Protein AF-A0A554VN45-F1 (afdb_monomer_lite)

Sequence (112 aa):
MYLLPKFRLEEEGQYYQRWSGYSSSFYGYGWRVHNFVDTQTNEPTTIVHHGGSVNNYRSEIAIFPEEDLGICVLFNSQNSLARTCIPDLHKIIQGIMKTPVEKDLKESLVLL

Organism: NCBI:txid2047982

InterPro domains:
  IPR001466 Beta-lactamase-related [PF00144] (24-81)
  IPR012338 Beta-lactamase/transpeptidase-like [G3DSA:3.40.710.10] (4-98)
  IPR012338 Beta-lactamase/transpeptidase-like [SSF56601] (14-89)

Structure (mmCIF, N/CA/C/O backbone):
data_AF-A0A554VN45-F1
#
_entry.id   AF-A0A554VN45-F1
#
loop_
_atom_site.group_PDB
_atom_site.id
_atom_site.type_symbol
_atom_site.label_atom_id
_atom_site.label_alt_id
_atom_site.label_comp_id
_atom_site.label_asym_id
_atom_site.label_entity_id
_atom_site.label_seq_id
_atom_site.pdbx_PDB_ins_code
_atom_site.Cartn_x
_atom_site.Cartn_y
_atom_site.Cartn_z
_atom_site.occupancy
_atom_site.B_iso_or_equiv
_atom_site.auth_seq_id
_atom_site.auth_comp_id
_atom_site.auth_asym_id
_atom_site.auth_atom_id
_atom_site.pdbx_PDB_model_num
ATOM 1 N N . MET A 1 1 ? -3.909 -7.846 11.808 1.00 56.28 1 MET A N 1
ATOM 2 C CA . MET A 1 1 ? -2.833 -8.817 11.481 1.00 56.28 1 MET A CA 1
ATOM 3 C C . MET A 1 1 ? -1.596 -8.497 12.320 1.00 56.28 1 MET A C 1
ATOM 5 O O . MET A 1 1 ? -1.000 -7.446 12.128 1.00 56.28 1 MET A O 1
ATOM 9 N N . TYR A 1 2 ? -1.236 -9.342 13.294 1.00 62.53 2 TYR A N 1
ATOM 10 C CA . TYR A 1 2 ? -0.099 -9.091 14.196 1.00 62.53 2 TYR A CA 1
ATOM 11 C C . TYR A 1 2 ? 1.173 -9.759 13.660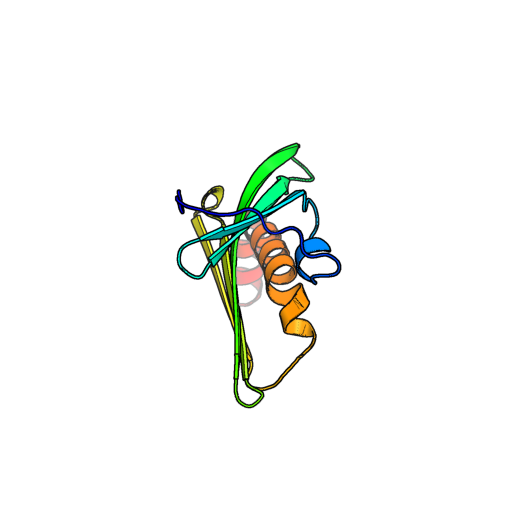 1.00 62.53 2 TYR A C 1
ATOM 13 O O . TYR A 1 2 ? 1.447 -10.917 13.951 1.00 62.53 2 TYR A O 1
ATOM 21 N N . LEU A 1 3 ? 1.954 -9.030 12.862 1.00 76.00 3 LEU A N 1
ATOM 22 C CA . LEU A 1 3 ? 3.261 -9.487 12.379 1.00 76.00 3 LEU A CA 1
ATOM 23 C C . LEU A 1 3 ? 4.335 -9.275 13.459 1.00 76.00 3 LEU A C 1
ATOM 25 O O . LEU A 1 3 ? 5.140 -8.355 13.357 1.00 76.00 3 LEU A O 1
ATOM 29 N N . LEU A 1 4 ? 4.310 -10.078 14.526 1.00 78.06 4 LEU A N 1
ATOM 30 C CA . LEU A 1 4 ? 5.330 -10.072 15.582 1.00 78.06 4 LEU A CA 1
ATOM 31 C C . LEU A 1 4 ? 6.181 -11.350 15.523 1.00 78.06 4 LEU A C 1
ATOM 33 O O . LEU A 1 4 ? 5.600 -12.425 15.396 1.00 78.06 4 LEU A O 1
ATOM 37 N N . PRO A 1 5 ? 7.518 -11.263 15.665 1.00 81.44 5 PRO A N 1
ATOM 38 C CA . PRO A 1 5 ? 8.297 -10.056 15.939 1.00 81.44 5 PRO A CA 1
ATOM 39 C C . PRO A 1 5 ? 8.439 -9.145 14.707 1.00 81.44 5 PRO A C 1
ATOM 41 O O . PRO A 1 5 ? 8.503 -9.609 13.570 1.00 81.44 5 PRO A O 1
ATOM 44 N N . LYS A 1 6 ? 8.520 -7.833 14.956 1.00 84.94 6 LYS A N 1
ATOM 45 C CA . LYS A 1 6 ? 8.868 -6.811 13.961 1.00 84.94 6 LYS A CA 1
ATOM 46 C C . LYS A 1 6 ? 9.880 -5.838 14.544 1.00 84.94 6 LYS A C 1
ATOM 48 O O . LYS A 1 6 ? 9.793 -5.506 15.725 1.00 84.94 6 LYS A O 1
ATOM 53 N N . PHE A 1 7 ? 10.805 -5.362 13.723 1.00 92.06 7 PHE A N 1
ATOM 54 C CA . PHE A 1 7 ? 11.765 -4.326 14.108 1.00 92.06 7 PHE A CA 1
ATOM 55 C C . PHE A 1 7 ? 11.394 -2.997 13.458 1.00 92.06 7 PHE A C 1
ATOM 57 O O . PHE A 1 7 ? 10.803 -2.974 12.379 1.00 92.06 7 PHE A O 1
ATOM 64 N N . ARG A 1 8 ? 11.687 -1.885 14.134 1.00 93.56 8 ARG A N 1
ATOM 65 C CA . ARG A 1 8 ? 11.420 -0.544 13.602 1.00 93.56 8 ARG A CA 1
ATOM 66 C C . ARG A 1 8 ? 12.393 -0.236 12.464 1.00 93.56 8 ARG A C 1
ATOM 68 O O . ARG A 1 8 ? 13.566 -0.580 12.544 1.00 93.56 8 ARG A O 1
ATOM 75 N N . LEU A 1 9 ? 11.886 0.414 11.421 1.00 90.94 9 LEU A N 1
ATOM 76 C CA . LEU A 1 9 ? 12.693 0.965 10.340 1.00 90.94 9 LEU A CA 1
ATOM 77 C C . LEU A 1 9 ? 12.970 2.442 10.630 1.00 90.94 9 LEU A C 1
ATOM 79 O O . LEU A 1 9 ? 12.031 3.205 10.855 1.00 90.94 9 LEU A O 1
ATOM 83 N N . GLU A 1 10 ? 14.244 2.826 10.600 1.00 90.25 10 GLU A N 1
ATOM 84 C CA . GLU A 1 10 ? 14.715 4.204 10.829 1.00 90.25 10 GLU A CA 1
ATOM 85 C C . GLU A 1 10 ? 15.196 4.887 9.537 1.00 90.25 10 GLU A C 1
ATOM 87 O O . GLU A 1 10 ? 15.791 5.956 9.571 1.00 90.25 10 GLU A O 1
ATOM 92 N N . GLU A 1 11 ? 14.954 4.270 8.379 1.00 86.88 11 GLU A N 1
ATOM 93 C CA . GLU A 1 11 ? 15.327 4.836 7.081 1.00 86.88 11 GLU A CA 1
ATOM 94 C C . GLU A 1 11 ? 14.569 6.138 6.796 1.00 86.88 11 GLU A C 1
ATOM 96 O O . GLU A 1 11 ? 13.390 6.258 7.125 1.00 86.88 11 GLU A O 1
ATOM 101 N N . GLU A 1 12 ? 15.205 7.073 6.093 1.00 83.50 12 GLU A N 1
ATOM 102 C CA . GLU A 1 12 ? 14.593 8.325 5.639 1.00 83.50 12 GLU A CA 1
ATOM 103 C C . GLU A 1 12 ? 14.466 8.373 4.110 1.00 83.50 12 GLU A C 1
ATOM 105 O O . GLU A 1 12 ? 15.162 7.678 3.369 1.00 83.50 12 GLU A O 1
ATOM 110 N N . GLY A 1 13 ? 13.558 9.215 3.615 1.00 86.88 13 GLY A N 1
ATOM 111 C CA . GLY A 1 13 ? 13.420 9.511 2.188 1.00 86.88 13 GLY A CA 1
ATOM 112 C C . GLY A 1 13 ? 12.667 8.453 1.378 1.00 86.88 13 GLY A C 1
ATOM 113 O O . GLY A 1 13 ? 12.490 8.629 0.165 1.00 86.88 13 GLY A O 1
ATOM 114 N N . GLN A 1 14 ? 12.156 7.405 2.024 1.00 91.38 14 GLN A N 1
ATOM 115 C CA . GLN A 1 14 ? 11.392 6.347 1.367 1.00 91.38 14 GLN A CA 1
ATOM 116 C C . GLN A 1 14 ? 10.059 6.877 0.821 1.00 91.38 14 GLN A C 1
ATOM 118 O O . GLN A 1 14 ? 9.428 7.764 1.394 1.00 91.38 14 GLN A O 1
ATOM 123 N N . TYR A 1 15 ? 9.617 6.374 -0.334 1.00 91.75 15 TYR A N 1
ATOM 124 C CA . TYR A 1 15 ? 8.447 6.941 -1.021 1.00 91.75 15 TYR A CA 1
ATOM 125 C C . TYR A 1 15 ? 7.150 6.790 -0.211 1.00 91.75 15 TYR A C 1
ATOM 127 O O . TYR A 1 15 ? 6.358 7.727 -0.189 1.00 91.75 15 TYR A O 1
ATOM 135 N N . TYR A 1 16 ? 6.974 5.678 0.511 1.00 88.25 16 TYR A N 1
ATOM 136 C CA . TYR A 1 16 ? 5.796 5.427 1.349 1.00 88.25 16 TYR A CA 1
ATOM 137 C C . TYR A 1 16 ? 5.687 6.388 2.539 1.00 88.25 16 TYR A C 1
ATOM 139 O O . TYR A 1 16 ? 4.602 6.597 3.064 1.00 88.25 16 TYR A O 1
ATOM 147 N N . GLN A 1 17 ? 6.785 7.038 2.938 1.00 92.50 17 GLN A N 1
A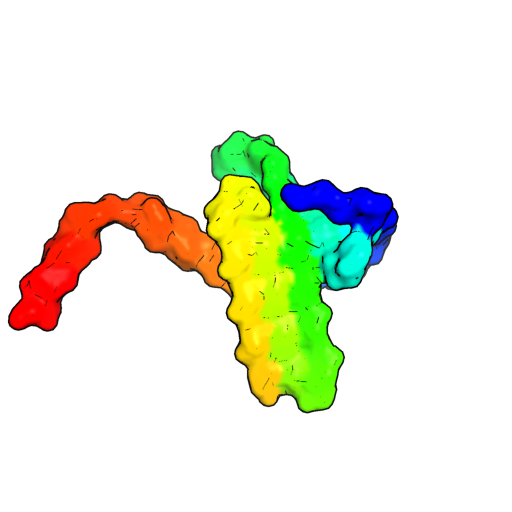TOM 148 C CA . GLN A 1 17 ? 6.765 8.060 3.994 1.00 92.50 17 GLN A CA 1
ATOM 149 C C . GLN A 1 17 ? 6.051 9.338 3.549 1.00 92.50 17 GLN A C 1
ATOM 151 O O . GLN A 1 17 ? 5.704 10.175 4.373 1.00 92.50 17 GLN A O 1
ATOM 156 N N . ARG A 1 18 ? 5.846 9.499 2.236 1.00 92.94 18 ARG A N 1
ATOM 157 C CA . ARG A 1 18 ? 5.099 10.613 1.643 1.00 92.94 18 ARG A CA 1
ATOM 158 C C . ARG A 1 18 ? 3.605 10.310 1.526 1.00 92.94 18 ARG A C 1
ATOM 160 O O . ARG A 1 18 ? 2.855 11.170 1.074 1.00 92.94 18 ARG A O 1
ATOM 167 N N . TRP A 1 19 ? 3.171 9.098 1.871 1.00 93.31 19 TRP A N 1
ATOM 168 C CA . TRP A 1 19 ? 1.753 8.765 1.901 1.00 93.31 19 TRP A CA 1
ATOM 169 C C . TRP A 1 19 ? 1.080 9.506 3.062 1.00 93.31 19 TRP A C 1
ATOM 171 O O . TRP A 1 19 ? 1.669 9.689 4.129 1.00 93.31 19 TRP A O 1
ATOM 181 N N . SER A 1 20 ? -0.144 9.982 2.834 1.00 91.75 20 SER A N 1
ATOM 182 C CA . SER A 1 20 ? -0.859 10.818 3.801 1.00 91.75 20 SER A CA 1
ATOM 183 C C . SER A 1 20 ? -1.098 10.070 5.113 1.00 91.75 20 SER A C 1
ATOM 185 O O . SER A 1 20 ? -1.478 8.904 5.091 1.00 91.75 20 SER A O 1
ATOM 187 N N . GLY A 1 21 ? -0.863 10.739 6.243 1.00 92.25 21 GLY A N 1
ATOM 188 C CA . GLY A 1 21 ? -1.037 10.156 7.575 1.00 92.25 21 GLY A CA 1
ATOM 189 C C . GLY A 1 21 ? 0.131 9.297 8.063 1.00 92.25 21 GLY A C 1
ATOM 190 O O . GLY A 1 21 ? 0.016 8.690 9.123 1.00 92.25 21 GLY A O 1
ATOM 191 N N . TYR A 1 22 ? 1.242 9.204 7.320 1.00 94.81 22 TYR A N 1
ATOM 192 C CA . TYR A 1 22 ? 2.389 8.382 7.713 1.00 94.81 22 TYR A CA 1
ATOM 193 C C . TYR A 1 22 ? 2.921 8.750 9.107 1.00 94.81 22 TYR A C 1
ATOM 195 O O . TYR A 1 22 ? 3.191 9.918 9.385 1.00 94.81 22 TYR A O 1
ATOM 203 N N . SER A 1 23 ? 3.129 7.742 9.960 1.00 94.25 23 SER A N 1
ATOM 204 C CA . SER A 1 23 ? 3.707 7.918 11.298 1.00 94.25 23 SER A CA 1
ATOM 205 C C . SER A 1 23 ? 5.014 7.145 11.478 1.00 94.25 23 SER A C 1
ATOM 207 O O . SER A 1 23 ? 6.043 7.720 11.829 1.00 94.25 23 SER A O 1
ATOM 209 N N . SER A 1 24 ? 5.001 5.827 11.267 1.00 94.31 24 SER A N 1
ATOM 210 C CA . SER A 1 24 ? 6.187 4.987 11.479 1.00 94.31 24 SER A CA 1
ATOM 211 C C . SER A 1 24 ? 6.127 3.695 10.675 1.00 94.31 24 SER A C 1
ATOM 213 O O . SER A 1 24 ? 5.060 3.271 10.241 1.00 94.31 24 SER A O 1
ATOM 215 N N . SER A 1 25 ? 7.282 3.055 10.484 1.00 95.00 25 SER A N 1
ATOM 216 C CA . SER A 1 25 ? 7.391 1.786 9.762 1.00 95.00 25 SER A CA 1
ATOM 217 C C . SER A 1 25 ? 8.138 0.740 10.571 1.00 95.00 25 SER A C 1
ATOM 219 O O . SER A 1 25 ? 9.073 1.041 11.312 1.00 95.00 25 SER A O 1
ATOM 221 N N . PHE A 1 26 ? 7.752 -0.508 10.367 1.00 95.31 26 PHE A N 1
ATOM 222 C CA . PHE A 1 26 ? 8.397 -1.687 10.916 1.00 95.31 26 PHE A CA 1
ATOM 223 C C . PHE A 1 26 ? 8.572 -2.727 9.812 1.00 95.31 26 PHE A C 1
ATOM 225 O O . PHE A 1 26 ? 7.931 -2.635 8.768 1.00 95.31 26 PHE A O 1
ATOM 232 N N . TYR A 1 27 ? 9.402 -3.735 10.049 1.00 94.44 27 TYR A N 1
ATOM 233 C CA . TYR A 1 27 ? 9.548 -4.876 9.156 1.00 94.44 27 TYR A CA 1
ATOM 234 C C . TYR A 1 27 ? 9.412 -6.188 9.922 1.00 94.44 27 TYR A C 1
ATOM 236 O O . TYR A 1 27 ? 9.980 -6.341 11.005 1.00 94.44 27 TYR A O 1
ATOM 244 N N . GLY A 1 28 ? 8.658 -7.131 9.360 1.00 93.31 28 GLY A N 1
ATOM 245 C CA . GLY A 1 28 ? 8.431 -8.451 9.944 1.00 93.31 28 GLY A CA 1
ATOM 246 C C . GLY A 1 28 ? 7.981 -9.456 8.886 1.00 93.31 28 GLY A C 1
ATOM 247 O O . GLY A 1 28 ? 7.157 -9.130 8.038 1.00 93.31 28 GLY A O 1
ATOM 248 N N . TYR A 1 29 ? 8.545 -10.668 8.916 1.00 92.62 29 TYR A N 1
ATOM 249 C CA . TYR A 1 29 ? 8.198 -11.789 8.023 1.00 92.62 29 TYR A CA 1
ATOM 250 C C . TYR A 1 29 ? 8.095 -11.449 6.523 1.00 92.62 29 TYR A C 1
ATOM 252 O O . TYR A 1 29 ? 7.237 -11.976 5.822 1.00 92.62 29 TYR A O 1
ATOM 260 N N . GLY A 1 30 ? 8.964 -10.570 6.016 1.00 92.69 30 GLY A N 1
ATOM 261 C CA . GLY A 1 30 ? 8.942 -10.192 4.599 1.00 92.69 30 GLY A CA 1
ATOM 262 C C . GLY A 1 30 ? 7.952 -9.079 4.251 1.00 92.69 30 GLY A C 1
ATOM 263 O O . GLY A 1 30 ? 7.671 -8.881 3.079 1.00 92.69 30 GLY A O 1
ATOM 264 N N . TRP A 1 31 ? 7.426 -8.355 5.240 1.00 95.69 31 TRP A N 1
ATOM 265 C CA . TRP A 1 31 ? 6.480 -7.259 5.048 1.00 95.69 31 TRP A CA 1
ATOM 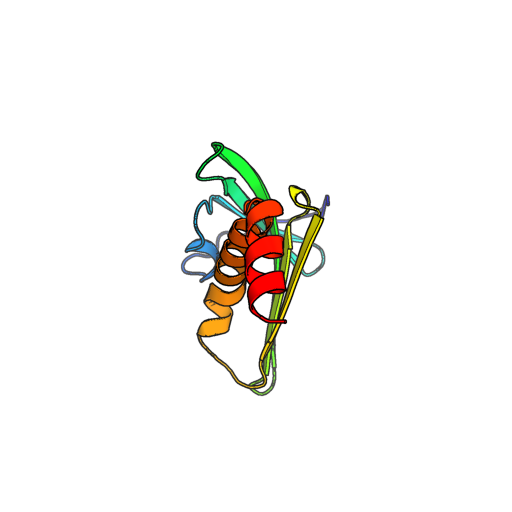266 C C . TRP A 1 31 ? 6.941 -5.998 5.762 1.00 95.69 31 TRP A C 1
ATOM 268 O O . TRP A 1 31 ? 7.474 -6.060 6.873 1.00 95.69 31 TRP A O 1
ATOM 278 N N . ARG A 1 32 ? 6.668 -4.844 5.151 1.00 94.94 32 ARG A N 1
ATOM 279 C CA . ARG A 1 32 ? 6.676 -3.559 5.848 1.00 94.94 32 ARG A CA 1
ATOM 280 C C . ARG A 1 32 ? 5.322 -3.370 6.517 1.00 94.94 32 ARG A C 1
ATOM 282 O O . ARG A 1 32 ? 4.283 -3.595 5.909 1.00 94.94 32 ARG A O 1
ATOM 289 N N . VAL A 1 33 ? 5.336 -2.980 7.782 1.00 95.50 33 VAL A N 1
ATOM 290 C CA . VAL A 1 33 ? 4.139 -2.665 8.562 1.00 95.50 33 VAL A CA 1
ATOM 291 C C . VAL A 1 33 ? 4.201 -1.193 8.897 1.00 95.50 33 VAL A C 1
ATOM 293 O O . VAL A 1 33 ? 5.024 -0.770 9.711 1.00 95.50 33 VAL A O 1
ATOM 296 N N . HIS A 1 34 ? 3.359 -0.420 8.238 1.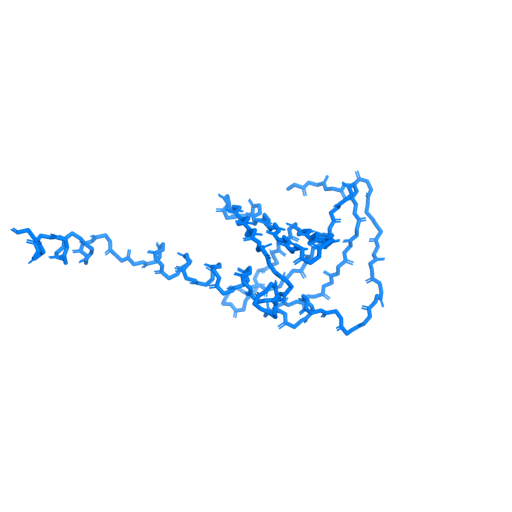00 95.00 34 HIS A N 1
ATOM 297 C CA . HIS A 1 34 ? 3.292 1.015 8.401 1.00 95.00 34 HIS A CA 1
ATOM 298 C C . HIS A 1 34 ? 2.141 1.370 9.331 1.00 95.00 34 HIS A C 1
ATOM 300 O O . HIS A 1 34 ? 1.016 0.911 9.137 1.00 95.00 34 HIS A O 1
ATOM 306 N N . ASN A 1 35 ? 2.433 2.208 10.315 1.00 94.50 35 ASN A N 1
ATOM 307 C CA . ASN A 1 35 ? 1.418 2.848 11.127 1.00 94.50 35 ASN A CA 1
ATOM 308 C C . ASN A 1 35 ? 1.094 4.202 10.501 1.00 94.50 35 ASN A C 1
ATOM 310 O O . ASN A 1 35 ? 2.001 4.997 10.213 1.00 94.50 35 ASN A O 1
ATOM 314 N N . PHE A 1 36 ? -0.195 4.452 10.346 1.00 93.50 36 PHE A N 1
ATOM 315 C CA . PHE A 1 36 ? -0.765 5.679 9.826 1.00 93.50 36 PHE A CA 1
ATOM 316 C C . PHE A 1 36 ? -1.746 6.272 10.842 1.00 93.50 36 PHE A C 1
ATOM 318 O O . PHE A 1 36 ? -2.202 5.591 11.760 1.00 93.50 36 PHE A O 1
ATOM 325 N N . VAL A 1 37 ? -2.046 7.556 10.686 1.00 93.12 37 VAL A N 1
ATOM 326 C CA . VAL A 1 37 ? -3.168 8.232 11.339 1.00 93.12 37 VAL A CA 1
ATOM 327 C C . VAL A 1 37 ? -4.115 8.668 10.235 1.00 93.12 37 VAL A C 1
ATOM 329 O O . VAL A 1 37 ? -3.718 9.411 9.333 1.00 93.12 37 VAL A O 1
ATOM 332 N N . ASP A 1 38 ? -5.351 8.181 10.281 1.00 87.12 38 ASP A N 1
ATOM 333 C CA . ASP A 1 38 ? -6.382 8.583 9.335 1.00 87.12 38 ASP A CA 1
ATOM 334 C C . ASP A 1 38 ? -6.622 10.094 9.450 1.00 87.12 38 ASP A C 1
ATOM 336 O O . ASP A 1 38 ? -6.830 10.641 10.531 1.00 87.12 38 ASP A O 1
ATOM 340 N N . THR A 1 39 ? -6.573 10.795 8.321 1.00 81.19 39 THR A N 1
ATOM 341 C CA . THR A 1 39 ? -6.643 12.265 8.306 1.00 81.19 39 THR A CA 1
ATOM 342 C C . THR A 1 39 ? -8.047 12.829 8.519 1.00 81.19 39 THR A C 1
ATOM 344 O O . THR A 1 39 ? -8.185 14.026 8.761 1.00 81.19 39 THR A O 1
ATOM 347 N N . GLN A 1 40 ? -9.086 11.999 8.424 1.00 82.38 40 GLN A N 1
ATOM 348 C CA . GLN A 1 40 ? -10.485 12.376 8.620 1.00 82.38 40 GLN A CA 1
ATOM 349 C C . GLN A 1 40 ? -10.978 11.990 10.014 1.00 82.38 40 GLN A C 1
ATOM 351 O O . GLN A 1 40 ? -11.670 12.779 10.653 1.00 82.38 40 GLN A O 1
ATOM 356 N N . THR A 1 41 ? -10.637 10.788 10.480 1.00 86.56 41 THR A N 1
ATOM 357 C CA . THR A 1 41 ? -11.117 10.257 11.766 1.00 86.56 41 THR A CA 1
ATOM 358 C C . THR A 1 41 ? -10.119 10.458 12.901 1.00 86.56 41 THR A C 1
ATOM 360 O O . THR A 1 41 ? -10.512 10.394 14.061 1.00 86.56 41 THR A O 1
ATOM 363 N N . ASN A 1 42 ? -8.851 10.744 12.581 1.00 88.44 42 ASN A N 1
ATOM 364 C CA . ASN A 1 42 ? -7.735 10.815 13.527 1.00 88.44 42 ASN A CA 1
ATOM 365 C C . ASN A 1 42 ? -7.467 9.490 14.270 1.00 88.44 42 ASN A C 1
ATOM 367 O O . ASN A 1 42 ? -6.770 9.470 15.285 1.00 88.44 42 ASN A O 1
ATOM 371 N N . GLU A 1 43 ? -7.996 8.380 13.753 1.00 90.44 43 GLU A N 1
ATOM 372 C CA . GLU A 1 43 ? -7.781 7.044 14.302 1.00 90.44 43 GLU A CA 1
ATOM 373 C C . GLU A 1 43 ? -6.497 6.414 13.737 1.00 90.44 43 GLU A C 1
ATOM 375 O O . GLU A 1 43 ? -6.139 6.648 12.576 1.00 90.44 43 GLU A O 1
ATOM 380 N N . PRO A 1 44 ? -5.775 5.605 14.532 1.00 91.25 44 PRO A N 1
ATOM 381 C CA . PRO A 1 44 ? -4.613 4.881 14.049 1.00 91.25 44 PRO A CA 1
ATOM 382 C C . PRO A 1 44 ? -5.036 3.771 13.082 1.00 91.25 44 PRO A C 1
ATOM 384 O O . PRO A 1 44 ? -5.928 2.977 13.376 1.00 91.25 44 PRO A O 1
ATOM 387 N N . THR A 1 45 ? -4.342 3.671 11.954 1.00 93.12 45 THR A N 1
ATOM 388 C CA . THR A 1 45 ? -4.560 2.631 10.943 1.00 93.12 45 THR A CA 1
ATOM 389 C C . THR A 1 45 ? -3.257 1.920 10.603 1.00 93.12 45 THR A C 1
ATOM 391 O O . THR A 1 45 ? -2.156 2.451 10.802 1.00 93.12 45 THR A O 1
ATOM 394 N N . THR A 1 46 ? -3.368 0.688 10.106 1.00 94.06 46 THR A N 1
ATOM 395 C CA . THR A 1 46 ? -2.210 -0.121 9.726 1.00 94.06 46 THR A CA 1
ATOM 396 C C . THR A 1 46 ? -2.251 -0.431 8.238 1.00 94.06 46 THR A C 1
ATOM 398 O O . THR A 1 46 ? -3.257 -0.897 7.718 1.00 94.06 46 THR A O 1
ATOM 401 N N . ILE A 1 47 ? -1.119 -0.267 7.554 1.00 95.25 47 ILE A N 1
ATOM 402 C CA . ILE A 1 47 ? -0.943 -0.775 6.190 1.00 95.25 47 ILE A CA 1
ATOM 403 C C . ILE A 1 47 ? 0.195 -1.790 6.192 1.00 95.25 47 ILE A C 1
ATOM 405 O O . ILE A 1 47 ? 1.327 -1.480 6.574 1.00 95.25 47 ILE A O 1
ATOM 409 N N . VAL A 1 48 ? -0.100 -3.013 5.755 1.00 96.25 48 VAL A N 1
ATOM 410 C CA . VAL A 1 48 ? 0.903 -4.063 5.548 1.00 96.25 48 VAL A CA 1
ATOM 411 C C . VAL A 1 48 ? 1.274 -4.067 4.074 1.00 96.25 48 VAL A C 1
ATOM 413 O O . VAL A 1 48 ? 0.437 -4.353 3.228 1.00 96.25 48 VAL A O 1
ATOM 416 N N . HIS A 1 49 ? 2.515 -3.723 3.755 1.00 96.38 49 HIS A N 1
ATOM 417 C CA . HIS A 1 49 ? 2.951 -3.408 2.399 1.00 96.38 49 HIS A CA 1
ATOM 418 C C . HIS A 1 49 ? 4.241 -4.134 2.018 1.00 96.38 49 HIS A C 1
ATOM 420 O O . HIS A 1 49 ? 5.139 -4.348 2.837 1.00 96.38 49 HIS A O 1
ATOM 426 N N . HIS A 1 50 ? 4.347 -4.506 0.746 1.00 96.12 50 HIS A N 1
ATOM 427 C CA . HIS A 1 50 ? 5.600 -4.935 0.150 1.00 96.12 50 HIS A CA 1
ATOM 428 C C . HIS A 1 50 ? 5.670 -4.528 -1.326 1.00 96.12 50 HIS A C 1
ATOM 430 O O . HIS A 1 50 ? 4.688 -4.614 -2.059 1.00 96.12 50 HIS A O 1
ATOM 436 N N . GLY A 1 51 ? 6.862 -4.134 -1.770 1.00 95.19 51 GLY A N 1
ATOM 437 C CA . GLY A 1 51 ? 7.153 -3.847 -3.172 1.00 95.19 51 GLY A CA 1
ATOM 438 C C . GLY A 1 51 ? 8.236 -4.781 -3.702 1.00 95.19 51 GLY A C 1
ATOM 439 O O . GLY A 1 51 ? 9.210 -5.062 -3.002 1.00 95.19 51 GLY A O 1
ATOM 440 N N . GLY A 1 52 ? 8.077 -5.269 -4.929 1.00 94.50 52 GLY A N 1
ATOM 441 C CA . GLY A 1 52 ? 9.039 -6.132 -5.615 1.00 94.50 52 GLY A CA 1
ATOM 442 C C . GLY A 1 52 ? 9.621 -5.446 -6.847 1.00 94.50 52 GLY A C 1
ATOM 443 O O . GLY A 1 52 ? 8.925 -4.705 -7.531 1.00 94.50 52 GLY A O 1
ATOM 444 N N . SER A 1 53 ? 10.899 -5.682 -7.141 1.00 94.88 53 SER A N 1
ATOM 445 C CA . SER A 1 53 ? 11.577 -5.149 -8.329 1.00 94.88 53 SER A CA 1
ATOM 446 C C . SER A 1 53 ? 12.557 -6.189 -8.855 1.00 94.88 53 SER A C 1
ATOM 448 O O . SER A 1 53 ? 13.481 -6.564 -8.137 1.00 94.88 53 SER A O 1
ATOM 450 N N . VAL A 1 54 ? 12.373 -6.653 -10.091 1.00 95.12 54 VAL A N 1
ATOM 451 C CA . VAL A 1 54 ? 13.276 -7.622 -10.734 1.00 95.12 54 VAL A CA 1
ATOM 452 C C . VAL A 1 54 ? 13.209 -7.471 -12.250 1.00 95.12 54 VAL A C 1
ATOM 454 O O . VAL A 1 54 ? 12.121 -7.368 -12.796 1.00 95.12 54 VAL A O 1
ATOM 457 N N . ASN A 1 55 ? 14.347 -7.464 -12.950 1.00 94.25 55 ASN A N 1
ATOM 458 C CA . ASN A 1 55 ? 14.415 -7.471 -14.423 1.00 94.25 55 ASN A CA 1
ATOM 459 C C . ASN A 1 55 ? 13.477 -6.461 -15.122 1.00 94.25 55 ASN A C 1
ATOM 461 O O . ASN A 1 55 ? 12.777 -6.818 -16.064 1.00 94.25 55 ASN A O 1
ATOM 465 N N . ASN A 1 56 ? 13.443 -5.209 -14.654 1.00 93.44 56 ASN A N 1
ATOM 466 C CA . ASN A 1 56 ? 12.520 -4.150 -15.100 1.00 93.44 56 ASN A CA 1
ATOM 467 C C . ASN A 1 56 ? 11.028 -4.387 -14.822 1.00 93.44 56 ASN A C 1
ATOM 469 O O . ASN A 1 56 ? 10.224 -3.533 -15.165 1.00 93.44 56 ASN A O 1
ATOM 473 N N . TYR A 1 57 ? 10.640 -5.467 -14.154 1.00 96.00 57 TYR A N 1
ATOM 474 C CA . TYR A 1 57 ? 9.308 -5.621 -13.582 1.00 96.00 57 TYR A CA 1
ATOM 475 C C . TYR A 1 57 ? 9.247 -4.971 -12.205 1.00 96.00 57 TYR A C 1
ATOM 477 O O . TYR A 1 57 ? 10.221 -4.977 -11.439 1.00 96.00 57 TYR A O 1
ATOM 485 N N . ARG A 1 58 ? 8.068 -4.447 -11.879 1.00 96.44 58 ARG A N 1
ATOM 486 C CA . ARG A 1 58 ? 7.765 -3.853 -10.581 1.00 96.44 58 ARG A CA 1
ATOM 487 C C . ARG A 1 58 ? 6.445 -4.416 -10.075 1.00 96.44 58 ARG A C 1
ATOM 489 O O . ARG A 1 58 ? 5.525 -4.639 -10.855 1.00 96.44 58 ARG A O 1
ATOM 496 N N . SER A 1 59 ? 6.339 -4.634 -8.776 1.00 96.50 59 SER A N 1
ATOM 497 C CA . SER A 1 59 ? 5.089 -5.009 -8.126 1.00 96.50 59 SER A CA 1
ATOM 498 C C . SER A 1 59 ? 4.912 -4.239 -6.833 1.00 96.50 59 SER A C 1
ATOM 500 O O . SER A 1 59 ? 5.889 -3.870 -6.181 1.00 96.50 59 SER A O 1
ATOM 502 N N . GLU A 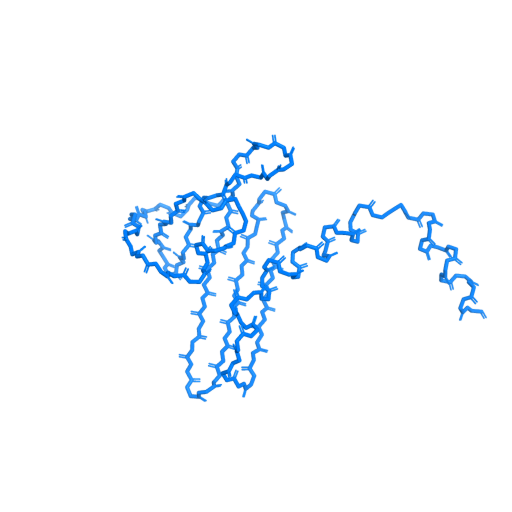1 60 ? 3.659 -4.013 -6.469 1.00 97.75 60 GLU A N 1
ATOM 503 C CA . GLU A 1 60 ? 3.268 -3.425 -5.196 1.00 97.75 60 GLU A CA 1
ATOM 504 C C . GLU A 1 60 ? 2.074 -4.203 -4.653 1.00 97.75 60 GLU A C 1
ATOM 506 O O . GLU A 1 60 ? 1.128 -4.491 -5.386 1.00 97.75 60 GLU A O 1
ATOM 511 N N . ILE A 1 61 ? 2.120 -4.552 -3.373 1.00 97.94 61 ILE A N 1
ATOM 512 C CA . ILE A 1 61 ? 1.013 -5.178 -2.659 1.00 97.94 61 ILE A CA 1
ATOM 513 C C . ILE A 1 61 ? 0.832 -4.486 -1.314 1.00 97.94 61 ILE A C 1
ATOM 515 O O . ILE A 1 61 ? 1.801 -4.255 -0.591 1.00 97.94 61 ILE A O 1
ATOM 519 N N . ALA A 1 62 ? -0.410 -4.150 -0.985 1.00 97.75 62 ALA A N 1
ATOM 520 C CA . ALA A 1 62 ? -0.788 -3.575 0.292 1.00 97.75 62 ALA A CA 1
ATOM 521 C C . ALA A 1 62 ? -2.077 -4.212 0.812 1.00 97.75 62 ALA A C 1
ATOM 523 O O . ALA A 1 62 ? -3.000 -4.481 0.046 1.00 97.75 62 ALA A O 1
ATOM 524 N N . ILE A 1 63 ? -2.132 -4.431 2.118 1.00 97.06 63 ILE A N 1
ATOM 525 C CA . ILE A 1 63 ? -3.295 -4.925 2.847 1.00 97.06 63 ILE A CA 1
ATOM 526 C C . ILE A 1 63 ? -3.650 -3.870 3.894 1.00 97.06 63 ILE A C 1
ATOM 528 O O . ILE A 1 63 ? -2.761 -3.392 4.605 1.00 97.06 63 ILE A O 1
ATOM 532 N N . PHE A 1 64 ? -4.940 -3.552 3.982 1.00 95.00 64 PHE A N 1
ATOM 533 C CA . PHE A 1 64 ? -5.574 -2.645 4.937 1.00 95.00 64 PHE A CA 1
ATOM 534 C C . PHE A 1 64 ? -6.452 -3.500 5.865 1.00 95.00 64 PHE A C 1
ATOM 536 O O . PHE A 1 64 ? -7.620 -3.746 5.553 1.00 95.00 64 PHE A O 1
ATOM 543 N N . PRO A 1 65 ? -5.896 -4.055 6.961 1.00 93.31 65 PRO A N 1
ATOM 544 C CA . PRO A 1 65 ? -6.591 -5.050 7.775 1.00 93.31 65 PRO A CA 1
ATOM 545 C C . PRO A 1 65 ? -7.889 -4.537 8.401 1.00 93.31 65 PRO A C 1
ATOM 547 O O . PRO A 1 65 ? -8.819 -5.314 8.582 1.00 93.31 65 PRO A O 1
ATOM 550 N N . GLU A 1 66 ? -7.940 -3.251 8.744 1.00 91.12 66 GLU A N 1
ATOM 551 C CA . GLU A 1 66 ? -9.108 -2.604 9.344 1.00 91.12 66 GLU A CA 1
ATOM 552 C C . GLU A 1 66 ? -10.254 -2.385 8.338 1.00 91.12 66 GLU A C 1
ATOM 554 O O . GLU A 1 66 ? -11.395 -2.186 8.747 1.00 91.12 66 GLU A O 1
ATOM 559 N N . GLU A 1 67 ? -9.966 -2.454 7.036 1.00 92.25 67 GLU A N 1
ATOM 560 C CA . GLU A 1 67 ? -10.925 -2.211 5.950 1.00 92.25 67 GLU A CA 1
ATOM 561 C C . GLU A 1 67 ? -11.326 -3.487 5.192 1.00 92.25 67 GLU A C 1
ATOM 563 O O . GLU A 1 67 ? -12.111 -3.406 4.251 1.00 92.25 67 GLU A O 1
ATOM 568 N N . ASP A 1 68 ? -10.770 -4.649 5.561 1.00 92.44 68 ASP A N 1
ATOM 569 C CA . ASP A 1 68 ? -10.893 -5.907 4.803 1.00 92.44 68 ASP A CA 1
ATOM 570 C C . ASP A 1 68 ? -10.550 -5.737 3.306 1.00 92.44 68 ASP A C 1
ATOM 572 O O . ASP A 1 68 ? -11.211 -6.260 2.408 1.00 92.44 68 ASP A O 1
ATOM 576 N N . LEU A 1 69 ? -9.500 -4.953 3.025 1.00 95.25 69 LEU A N 1
ATOM 577 C CA . LEU A 1 69 ? -9.098 -4.573 1.672 1.00 95.25 69 LEU A CA 1
ATOM 578 C C . LEU A 1 69 ? -7.650 -4.980 1.375 1.00 95.25 69 LEU A C 1
ATOM 580 O O . LEU A 1 69 ? -6.728 -4.726 2.151 1.00 95.25 69 LEU A O 1
ATOM 584 N N . GLY A 1 70 ? -7.436 -5.553 0.190 1.00 97.31 70 GLY A N 1
ATOM 585 C CA . GLY A 1 70 ? -6.118 -5.811 -0.383 1.00 97.31 70 GLY A CA 1
ATOM 586 C C . GLY A 1 70 ? -5.991 -5.221 -1.785 1.00 97.31 70 GLY A C 1
ATOM 587 O O . GLY A 1 70 ? -6.885 -5.373 -2.613 1.00 97.31 70 GLY A O 1
ATOM 588 N N . ILE A 1 71 ? -4.864 -4.569 -2.065 1.00 98.19 71 ILE A N 1
ATOM 589 C CA . ILE A 1 71 ? -4.531 -4.000 -3.374 1.00 98.19 71 ILE A CA 1
ATOM 590 C C . ILE A 1 71 ? -3.226 -4.638 -3.850 1.00 98.19 71 ILE A C 1
ATOM 592 O O . ILE A 1 71 ? -2.220 -4.593 -3.145 1.00 98.19 71 ILE A O 1
ATOM 596 N N . CYS A 1 72 ? -3.225 -5.215 -5.052 1.00 98.19 72 CYS A N 1
ATOM 597 C CA . CYS A 1 72 ? -2.038 -5.779 -5.695 1.00 98.19 72 CYS A CA 1
ATOM 598 C C . CYS A 1 72 ? -1.927 -5.243 -7.123 1.00 98.19 72 CYS A C 1
ATOM 600 O O . CYS A 1 72 ? -2.871 -5.353 -7.905 1.00 98.19 72 CYS A O 1
ATOM 602 N N . VAL A 1 73 ? -0.777 -4.662 -7.460 1.00 97.94 73 VAL A N 1
ATOM 603 C CA . VAL A 1 73 ? -0.512 -4.056 -8.767 1.00 97.94 73 VAL A CA 1
ATOM 604 C C . VAL A 1 73 ? 0.769 -4.644 -9.344 1.00 97.94 73 VAL A C 1
ATOM 606 O O . VAL A 1 73 ? 1.816 -4.656 -8.692 1.00 97.94 73 VAL A O 1
ATOM 609 N N . LEU A 1 74 ? 0.688 -5.120 -10.586 1.00 97.38 74 LEU A N 1
ATOM 610 C CA . LEU A 1 74 ? 1.811 -5.682 -11.330 1.00 97.38 74 LEU A CA 1
ATOM 611 C C . LEU A 1 74 ? 2.130 -4.786 -12.526 1.00 97.38 74 LEU A C 1
ATOM 613 O O . LEU A 1 74 ? 1.252 -4.466 -13.324 1.00 97.38 74 LEU A O 1
ATOM 617 N N . PHE A 1 75 ? 3.397 -4.413 -12.664 1.00 97.12 75 PHE A N 1
ATOM 618 C CA . PHE A 1 75 ? 3.898 -3.594 -13.759 1.00 97.12 75 PHE A CA 1
ATOM 619 C C . PHE A 1 75 ? 4.895 -4.397 -14.595 1.00 97.12 75 PHE A C 1
ATOM 621 O O . PHE A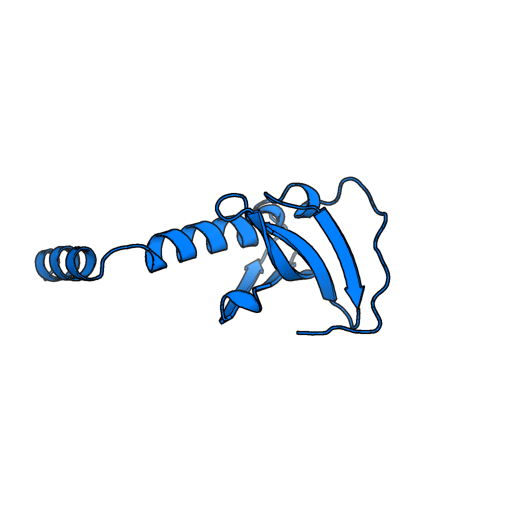 1 75 ? 5.823 -5.016 -14.071 1.00 97.12 75 PHE A O 1
ATOM 628 N N . ASN A 1 76 ? 4.743 -4.320 -15.915 1.00 96.25 76 ASN A N 1
ATOM 629 C CA . ASN A 1 76 ? 5.676 -4.891 -16.890 1.00 96.25 76 ASN A CA 1
ATOM 630 C C . ASN A 1 76 ? 6.883 -3.981 -17.194 1.00 96.25 76 ASN A C 1
ATOM 632 O O . ASN A 1 76 ? 7.648 -4.254 -18.115 1.00 96.25 76 ASN A O 1
ATOM 636 N N . SER A 1 77 ? 7.020 -2.871 -16.470 1.00 95.19 77 SER A N 1
ATOM 637 C CA . SER A 1 77 ? 8.130 -1.928 -16.589 1.00 95.19 77 SER A CA 1
ATOM 638 C C . SER A 1 77 ? 8.375 -1.221 -15.256 1.00 95.19 77 SER A C 1
ATOM 640 O O . SER A 1 77 ? 7.489 -1.132 -14.399 1.00 95.19 77 SER A O 1
ATOM 642 N N . GLN A 1 78 ? 9.576 -0.672 -15.084 1.00 92.12 78 GLN A N 1
ATOM 643 C CA . GLN A 1 78 ? 9.868 0.197 -13.959 1.00 92.12 78 GLN A CA 1
ATOM 644 C C . GLN A 1 78 ? 9.156 1.534 -14.184 1.00 92.12 78 GLN A C 1
ATOM 646 O O . GLN A 1 78 ? 9.530 2.310 -15.060 1.00 92.12 78 GLN A O 1
ATOM 651 N N . ASN A 1 79 ? 8.131 1.812 -13.383 1.00 89.75 79 ASN A N 1
ATOM 652 C CA . ASN A 1 79 ? 7.304 3.006 -13.523 1.00 89.75 79 ASN A CA 1
ATOM 653 C C . ASN A 1 79 ? 7.230 3.769 -12.191 1.00 89.75 79 ASN A C 1
ATOM 655 O O . ASN A 1 79 ? 7.154 3.165 -11.118 1.00 89.75 79 ASN A O 1
ATOM 659 N N . SER A 1 80 ? 7.249 5.104 -12.248 1.00 92.06 80 SER A N 1
ATOM 660 C CA . SER A 1 80 ? 7.038 5.971 -11.085 1.00 92.06 80 SER A CA 1
ATOM 661 C C . SER A 1 80 ? 5.658 5.792 -10.450 1.00 92.06 80 SER A C 1
ATOM 663 O O . SER A 1 80 ? 5.557 5.979 -9.239 1.00 92.06 80 SER A O 1
ATOM 665 N N . LEU A 1 81 ? 4.649 5.360 -11.218 1.00 95.25 81 LEU A N 1
ATOM 666 C CA . LEU A 1 81 ? 3.305 5.035 -10.723 1.00 95.25 81 LEU A CA 1
ATOM 667 C C . LEU A 1 81 ? 3.323 4.006 -9.590 1.00 95.25 81 LEU A C 1
ATOM 669 O O . LEU A 1 81 ? 2.484 4.076 -8.699 1.00 95.25 81 LEU A O 1
ATOM 673 N N . ALA A 1 82 ? 4.305 3.101 -9.547 1.00 94.50 82 ALA A N 1
ATOM 674 C CA . ALA A 1 82 ? 4.430 2.148 -8.445 1.00 94.50 82 ALA A CA 1
ATOM 675 C C . ALA A 1 82 ? 4.553 2.839 -7.072 1.00 94.50 82 ALA A C 1
ATOM 677 O O . ALA A 1 82 ? 4.124 2.298 -6.062 1.00 94.50 82 ALA A O 1
ATOM 678 N N . ARG A 1 83 ? 5.071 4.074 -7.017 1.00 94.12 83 ARG A N 1
ATOM 679 C CA . ARG A 1 83 ? 5.230 4.819 -5.757 1.00 94.12 83 ARG A CA 1
ATOM 680 C C . ARG A 1 83 ? 3.914 5.353 -5.186 1.00 94.12 83 ARG A C 1
ATOM 682 O O . ARG A 1 83 ? 3.865 5.638 -3.989 1.00 94.12 83 ARG A O 1
ATOM 689 N N . THR A 1 84 ? 2.886 5.527 -6.019 1.00 96.00 84 THR A N 1
ATOM 690 C CA . THR A 1 84 ? 1.613 6.163 -5.629 1.00 96.00 84 THR A CA 1
ATOM 691 C C . THR A 1 84 ? 0.388 5.290 -5.891 1.00 96.00 84 THR A C 1
ATOM 693 O O . THR A 1 84 ? -0.669 5.562 -5.339 1.00 96.00 84 THR A O 1
ATOM 696 N N . CYS A 1 85 ? 0.520 4.198 -6.650 1.00 96.62 85 CYS A N 1
ATOM 697 C CA . CYS A 1 85 ? -0.616 3.364 -7.041 1.00 96.62 85 CYS A CA 1
ATOM 698 C C . CYS A 1 85 ? -1.446 2.849 -5.855 1.00 96.62 85 CYS A C 1
ATOM 700 O O . CYS A 1 85 ? -2.666 2.829 -5.952 1.00 96.62 85 CYS A O 1
ATOM 702 N N . ILE A 1 86 ? -0.813 2.487 -4.734 1.00 97.12 86 ILE A N 1
ATOM 703 C CA . ILE A 1 86 ? -1.516 2.019 -3.533 1.00 97.12 86 ILE A CA 1
ATOM 704 C C . ILE A 1 86 ? -2.428 3.111 -2.939 1.00 97.12 86 ILE A C 1
ATOM 706 O O . ILE A 1 86 ? -3.637 2.878 -2.899 1.00 97.12 86 ILE A O 1
ATOM 710 N N . PRO A 1 87 ? -1.927 4.289 -2.503 1.00 95.44 87 PRO A N 1
ATOM 711 C CA . PRO A 1 87 ? -2.802 5.330 -1.959 1.00 95.44 87 PRO A CA 1
ATOM 712 C C . PRO A 1 87 ? -3.783 5.898 -2.995 1.00 95.44 87 PRO A C 1
ATOM 714 O O . PRO A 1 87 ? -4.909 6.239 -2.636 1.00 95.44 87 PRO A O 1
ATOM 717 N N . ASP A 1 88 ? -3.401 5.969 -4.274 1.00 96.81 88 ASP A N 1
ATOM 718 C CA . ASP A 1 88 ? -4.287 6.470 -5.331 1.00 96.81 88 ASP A CA 1
ATOM 719 C C . ASP A 1 88 ? -5.486 5.529 -5.544 1.00 96.81 88 ASP A C 1
ATOM 721 O O . ASP A 1 88 ? -6.634 5.978 -5.561 1.00 96.81 88 ASP A O 1
ATOM 725 N N . LEU A 1 89 ? -5.242 4.216 -5.647 1.00 97.69 89 LEU A N 1
ATOM 726 C CA . LEU A 1 89 ? -6.305 3.215 -5.778 1.00 97.69 89 LEU A CA 1
ATOM 727 C C . LEU A 1 89 ? -7.153 3.117 -4.511 1.00 97.69 89 LEU A C 1
ATOM 729 O O . LEU A 1 89 ? -8.376 3.054 -4.615 1.00 97.69 89 LEU A O 1
ATOM 733 N N . HIS A 1 90 ? -6.533 3.158 -3.327 1.00 95.56 90 HIS A N 1
ATOM 734 C CA . HIS A 1 90 ? -7.255 3.189 -2.051 1.00 95.56 90 HIS A CA 1
ATOM 735 C C . HIS A 1 90 ? -8.248 4.353 -2.004 1.00 95.56 90 HIS A C 1
ATOM 737 O O . HIS A 1 90 ? -9.426 4.150 -1.720 1.00 95.56 90 HIS A O 1
ATOM 743 N N . LYS A 1 91 ? -7.818 5.555 -2.407 1.00 94.56 91 LYS A N 1
ATOM 744 C CA . LYS A 1 91 ? -8.687 6.734 -2.484 1.00 94.56 91 LYS A CA 1
ATOM 745 C C . LYS A 1 91 ? -9.853 6.552 -3.460 1.00 94.56 91 LYS A C 1
ATOM 747 O O . LYS A 1 91 ? -10.968 6.967 -3.148 1.00 94.56 91 LYS A O 1
ATOM 752 N N . ILE A 1 92 ? -9.610 5.954 -4.629 1.00 95.88 92 ILE A N 1
ATOM 753 C CA . ILE A 1 92 ? -10.662 5.669 -5.619 1.00 95.88 92 ILE A CA 1
ATOM 754 C C . ILE A 1 92 ? -11.687 4.691 -5.035 1.00 95.88 92 ILE A C 1
ATOM 756 O O . ILE A 1 92 ? -12.884 4.969 -5.083 1.00 95.88 92 ILE A O 1
ATOM 760 N N . ILE A 1 93 ? -11.225 3.593 -4.430 1.00 94.75 93 ILE A N 1
ATOM 761 C CA . ILE A 1 93 ? -12.082 2.581 -3.799 1.00 94.75 93 ILE A CA 1
ATOM 762 C C . ILE A 1 93 ? -12.921 3.215 -2.689 1.00 94.75 93 ILE A C 1
ATOM 764 O O . ILE A 1 93 ? -14.137 3.061 -2.682 1.00 94.75 93 ILE A O 1
ATOM 768 N N . GLN A 1 94 ? -12.308 4.008 -1.811 1.00 91.31 94 GLN A N 1
ATOM 769 C CA . GLN A 1 94 ? -13.019 4.738 -0.760 1.00 91.31 94 GLN A CA 1
ATOM 770 C C . GLN A 1 94 ? -14.076 5.702 -1.322 1.00 91.31 94 GLN A C 1
ATOM 772 O O . GLN A 1 94 ? -15.143 5.861 -0.731 1.00 91.31 94 GLN A O 1
ATOM 777 N N . GLY A 1 95 ? -13.817 6.327 -2.475 1.00 92.31 95 GLY A N 1
ATOM 778 C CA . GLY A 1 95 ? -14.808 7.142 -3.182 1.00 92.31 95 GLY A CA 1
ATOM 779 C C . GLY A 1 95 ? -16.006 6.326 -3.678 1.00 92.31 95 GLY A C 1
ATOM 780 O O . GLY A 1 95 ? -17.149 6.747 -3.500 1.00 92.31 95 GLY A O 1
ATOM 781 N N . ILE A 1 96 ? -15.755 5.140 -4.239 1.00 91.69 96 ILE A N 1
ATOM 782 C CA . ILE A 1 96 ? -16.802 4.223 -4.715 1.00 91.69 96 ILE A CA 1
ATOM 783 C C . ILE A 1 96 ? -17.632 3.706 -3.534 1.00 91.69 96 ILE A C 1
ATOM 785 O O . ILE A 1 96 ? -18.851 3.825 -3.545 1.00 91.69 96 ILE A O 1
ATOM 789 N N . MET A 1 97 ? -16.986 3.224 -2.470 1.00 87.00 97 MET A N 1
ATOM 790 C CA . MET A 1 97 ? -17.663 2.648 -1.299 1.00 87.00 97 MET A CA 1
ATOM 791 C C . MET A 1 97 ? -18.549 3.652 -0.545 1.00 87.00 97 MET A C 1
ATOM 793 O O . MET A 1 97 ? -19.507 3.259 0.115 1.00 87.00 97 MET A O 1
ATOM 797 N N . LYS A 1 98 ? -18.243 4.952 -0.638 1.00 85.81 98 LYS A N 1
ATOM 798 C CA . LYS A 1 98 ? -19.040 6.036 -0.039 1.00 85.81 98 LYS A CA 1
ATOM 799 C C . LYS A 1 98 ? -20.155 6.548 -0.958 1.00 85.81 98 LYS A C 1
ATOM 801 O O . LYS A 1 98 ? -20.938 7.400 -0.535 1.00 85.81 98 LYS A O 1
ATOM 806 N N . THR A 1 99 ? -20.226 6.080 -2.204 1.00 83.00 99 THR A N 1
ATOM 807 C CA . THR A 1 99 ? -21.243 6.524 -3.162 1.00 83.00 99 THR A CA 1
ATOM 808 C C . THR A 1 99 ? -22.594 5.866 -2.846 1.00 83.00 99 THR A C 1
ATOM 810 O O . THR A 1 99 ? -22.658 4.651 -2.665 1.00 83.00 99 THR A O 1
ATOM 813 N N . PRO A 1 100 ? -23.699 6.635 -2.753 1.00 73.38 100 PRO A N 1
ATOM 814 C CA . PRO A 1 100 ? -25.021 6.062 -2.522 1.00 73.38 100 PRO A CA 1
ATOM 815 C C . PRO A 1 100 ? -25.464 5.161 -3.685 1.00 73.38 100 PRO A C 1
ATOM 817 O O . PRO A 1 100 ? -25.528 5.615 -4.827 1.00 73.38 100 PRO A O 1
ATOM 820 N N . VAL A 1 101 ? -25.871 3.926 -3.373 1.00 69.19 101 VAL A N 1
ATOM 821 C CA . VAL A 1 101 ? -26.313 2.889 -4.335 1.00 69.19 101 VAL A CA 1
ATOM 822 C C . VAL A 1 101 ? -27.410 3.376 -5.299 1.00 69.19 101 VAL A C 1
ATOM 824 O O . VAL A 1 101 ? -27.464 2.966 -6.457 1.00 69.19 101 VAL A O 1
ATOM 827 N N . GLU A 1 102 ? -28.278 4.292 -4.859 1.00 62.28 102 GLU A N 1
ATOM 828 C CA . GLU A 1 102 ? -29.347 4.866 -5.693 1.00 62.28 102 GLU A CA 1
ATOM 829 C C . GLU A 1 102 ? -28.834 5.667 -6.900 1.00 62.28 102 GLU A C 1
ATOM 831 O O . GLU A 1 102 ? -29.538 5.787 -7.906 1.00 62.28 102 GLU A O 1
ATOM 836 N N . LYS A 1 103 ? -27.622 6.226 -6.810 1.00 58.69 103 LYS A N 1
ATOM 837 C CA . LYS A 1 103 ? -27.023 7.014 -7.888 1.00 58.69 103 LYS A CA 1
ATOM 838 C C . LYS A 1 103 ? -26.497 6.109 -9.007 1.00 58.69 103 LYS A C 1
ATOM 840 O O . LYS A 1 103 ? -26.775 6.376 -10.174 1.00 58.69 103 LYS A O 1
ATOM 845 N N . ASP A 1 104 ? -25.861 4.998 -8.643 1.00 59.94 104 ASP A N 1
ATOM 846 C CA . ASP A 1 104 ? -25.284 4.041 -9.595 1.00 59.94 104 ASP A CA 1
ATOM 847 C C . ASP A 1 104 ? -26.363 3.255 -10.354 1.00 59.94 104 ASP A C 1
ATOM 849 O O . ASP A 1 104 ? -26.229 2.998 -11.553 1.00 59.94 104 ASP A O 1
ATOM 853 N N . LEU A 1 105 ? -27.484 2.933 -9.694 1.00 60.91 105 LEU A N 1
ATOM 854 C CA . LEU A 1 105 ? -28.639 2.303 -10.346 1.00 60.91 105 LEU A CA 1
ATOM 855 C C . LEU A 1 105 ? -29.264 3.214 -11.410 1.00 60.91 105 LEU A C 1
ATOM 857 O O . LEU A 1 105 ? -29.618 2.741 -12.488 1.00 60.91 105 LEU A O 1
ATOM 861 N N . LYS A 1 106 ? -29.378 4.521 -11.134 1.00 58.53 106 LYS A N 1
ATOM 862 C CA . LYS A 1 106 ? -29.923 5.492 -12.095 1.00 58.53 106 LYS A CA 1
ATOM 863 C C . LYS A 1 106 ? -29.011 5.685 -13.302 1.00 58.53 106 LYS A C 1
ATOM 865 O O . LYS A 1 106 ? -29.522 5.726 -14.413 1.00 58.53 106 LYS A O 1
ATOM 870 N N . GLU A 1 107 ? -27.695 5.772 -13.115 1.00 61.81 107 GLU A N 1
ATOM 871 C CA . GLU A 1 107 ? -26.760 5.906 -14.244 1.00 61.81 107 GLU A CA 1
ATOM 872 C C . GLU A 1 107 ? -26.687 4.623 -15.090 1.00 61.81 107 GLU A C 1
ATOM 874 O O . GLU A 1 107 ? -26.686 4.699 -16.318 1.00 61.81 107 GLU A O 1
ATOM 879 N N . SER A 1 108 ? -26.735 3.444 -14.459 1.00 62.38 108 SER A N 1
ATOM 880 C CA . SER A 1 108 ? -26.738 2.151 -15.164 1.00 62.38 108 SER A CA 1
ATOM 881 C C . SER A 1 108 ? -28.018 1.911 -15.974 1.00 62.38 108 SER A C 1
ATOM 883 O O . SER A 1 108 ? -27.960 1.352 -17.064 1.00 62.38 108 SER A O 1
ATOM 885 N N . LEU A 1 109 ? -29.174 2.357 -15.466 1.00 57.91 109 LEU A N 1
ATOM 886 C CA . LEU A 1 109 ? -30.464 2.282 -16.169 1.00 57.91 109 LEU A CA 1
ATOM 887 C C . LEU A 1 109 ? -30.576 3.265 -17.341 1.00 57.91 109 LEU A C 1
ATOM 889 O O . LEU A 1 109 ? -31.399 3.050 -18.219 1.00 57.91 109 LEU A O 1
ATOM 893 N N . VAL A 1 110 ? -29.788 4.342 -17.352 1.00 59.75 110 VAL A N 1
ATOM 894 C CA . VAL A 1 110 ? -29.764 5.328 -18.450 1.00 59.75 110 VAL A CA 1
ATOM 895 C C . VAL A 1 110 ? -28.843 4.879 -19.596 1.00 59.75 110 VAL A C 1
ATOM 897 O O . VAL A 1 110 ? -28.947 5.392 -20.708 1.00 59.75 110 VAL A O 1
ATOM 900 N N . LEU A 1 111 ? -27.955 3.912 -19.343 1.00 56.62 111 LEU A N 1
ATOM 901 C CA . LEU A 1 111 ? -27.038 3.322 -20.325 1.00 56.62 111 LEU A CA 1
ATOM 902 C C . LEU A 1 111 ? -27.571 2.029 -20.983 1.00 56.62 111 LEU A C 1
ATOM 904 O O . LEU A 1 111 ? -26.874 1.465 -21.830 1.00 56.62 111 LEU A O 1
ATOM 908 N N . LEU A 1 112 ? -28.779 1.578 -20.618 1.00 49.53 112 LEU A N 1
ATOM 909 C CA . LEU A 1 112 ? -29.533 0.475 -21.241 1.00 49.53 112 LEU A CA 1
ATOM 910 C C . LEU A 1 112 ? -30.722 1.021 -22.039 1.00 49.53 112 LEU A C 1
ATOM 912 O O . LEU A 1 112 ? -31.013 0.432 -23.104 1.00 49.53 112 LEU A O 1
#

Radius of gyration: 16.6 Å; chains: 1; bounding box: 46×24×37 Å

Foldseek 3Di:
DDQPPKAWDPDPDQLCCPQAQWDTWIDHPQWIWTWGQDPPPRDIWIKTKDWDDDPQKIKIWIDGPVVRDIDIDTDPGDDPCNSCVVVVVVVVVVVVVPDDPVVVVVVVVVVD

pLDDT: mean 88.47, std 11.88, range [49.53, 98.19]

Secondary structure (DSSP, 8-state):
----S-EEE---S-GGGGSTTEEEEEEETTEEEEEEE-TTT--EEEEEEEEEEETTEEEEEEEEGGGTEEEEEEESS--GGGGTHHHHHHHHHHHHHTS-HHHHHHHHHH--